Protein AF-A0A2U8DFL7-F1 (afdb_monomer)

Radius of gyration: 18.75 Å; Cα contacts (8 Å, |Δi|>4): 79; chains: 1; bounding box: 52×28×49 Å

Secondary structure (DSSP, 8-state):
-HHHHHHHHHHHHHHHHHHHHH-HHHHHHHHHHHHHHHHHHHTHHHHHHHH-SS---HHHHHHHHHHHHHHHHHHHHHHHHHHHHHHHHSS-HHHHHHHHHHHHHHHHHHHHH-

Mean predicted aligned error: 8.2 Å

pLDDT: mean 80.81, std 8.96, range [52.81, 92.31]

Organism: NCBI:txid2173854

Solvent-accessible surface area (backbone atoms only — not comparable to full-atom values): 6152 Å² total; per-residue (Å²): 113,71,70,59,56,53,51,52,53,48,50,26,51,50,27,20,52,54,17,38,75,61,15,30,69,54,52,52,53,50,50,53,50,50,55,52,49,53,54,53,59,72,48,36,69,68,58,46,56,73,76,53,76,81,65,100,46,76,68,57,56,55,51,51,53,52,52,51,53,54,49,52,52,52,51,51,53,52,52,53,53,55,49,51,57,56,48,73,74,41,93,62,52,68,64,32,19,56,50,4,20,53,53,17,35,57,50,23,50,50,67,72,77,106

InterPro domains:
  IPR003825 Colicin V production, CvpA [PF02674] (4-113)

Foldseek 3Di:
DVVVVVVLVVLLQVLLVVLLVLFQVLVVVLVVLVVVLVVCLVCLVVVVCVVPVDDDDPVVSVVVSVVSVVVSVVVSVVVSVVVVVVQVPDPCSPVRSNVRSVVSNVVSVVVVVD

Structure (mmCIF, N/CA/C/O backbone):
data_AF-A0A2U8DFL7-F1
#
_entry.id   AF-A0A2U8DFL7-F1
#
loop_
_atom_site.group_PDB
_atom_site.id
_atom_site.type_symbol
_atom_site.label_atom_id
_atom_site.label_alt_id
_atom_site.label_comp_id
_atom_site.label_asym_id
_atom_site.label_entity_id
_atom_site.label_seq_id
_atom_site.pdbx_PDB_ins_code
_atom_site.Cartn_x
_atom_site.Cartn_y
_atom_site.Cartn_z
_atom_site.occupancy
_atom_site.B_iso_or_equiv
_atom_site.auth_seq_id
_atom_site.auth_comp_id
_atom_site.auth_asym_id
_atom_site.auth_atom_id
_atom_site.pdbx_PDB_model_num
ATOM 1 N N . MET A 1 1 ? -27.031 -13.292 -13.270 1.00 66.94 1 MET A N 1
ATOM 2 C CA . MET A 1 1 ? -27.277 -11.978 -12.636 1.00 66.94 1 MET A CA 1
ATOM 3 C C . MET A 1 1 ? -27.023 -12.076 -11.134 1.00 66.94 1 MET A C 1
ATOM 5 O O . MET A 1 1 ? -25.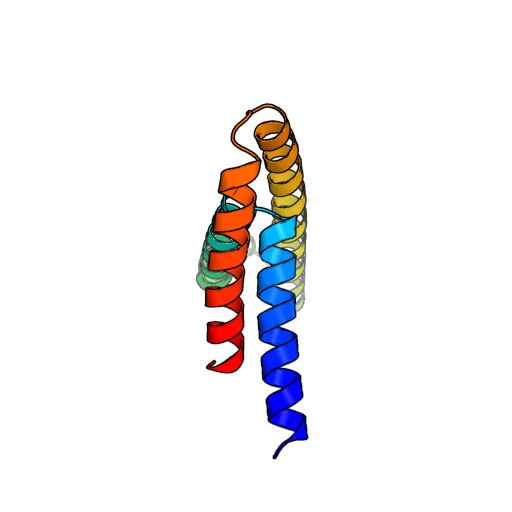986 -11.596 -10.720 1.00 66.94 1 MET A O 1
ATOM 9 N N . ILE A 1 2 ? -27.785 -12.878 -10.380 1.00 82.94 2 ILE A N 1
ATOM 10 C CA . ILE A 1 2 ? -27.623 -13.073 -8.917 1.00 82.94 2 ILE A CA 1
ATOM 11 C C . ILE A 1 2 ? -26.189 -13.376 -8.425 1.00 82.94 2 ILE A C 1
ATOM 13 O O . ILE A 1 2 ? -25.759 -12.837 -7.413 1.00 82.94 2 ILE A O 1
ATOM 17 N N . LEU A 1 3 ? -25.419 -14.217 -9.128 1.00 87.44 3 LEU A N 1
ATOM 18 C CA . LEU A 1 3 ? -24.033 -14.534 -8.737 1.00 87.44 3 LEU A CA 1
ATOM 19 C C . LEU A 1 3 ? -23.120 -13.298 -8.711 1.00 87.44 3 LEU A C 1
ATO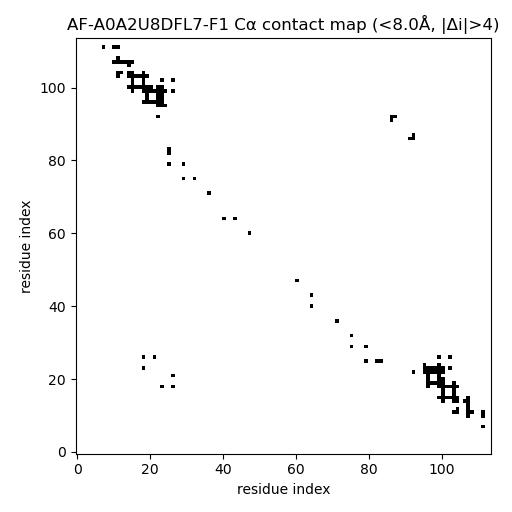M 21 O O . LEU A 1 3 ? -22.304 -13.164 -7.806 1.00 87.44 3 LEU A O 1
ATOM 25 N N . ILE A 1 4 ? -23.274 -12.394 -9.680 1.00 85.19 4 ILE A N 1
ATOM 26 C CA . ILE A 1 4 ? -22.481 -11.161 -9.777 1.00 85.19 4 ILE A CA 1
ATOM 27 C C . ILE A 1 4 ? -22.832 -10.216 -8.625 1.00 85.19 4 ILE A C 1
ATOM 29 O O . ILE A 1 4 ? -21.930 -9.651 -8.010 1.00 85.19 4 ILE A O 1
ATOM 33 N N . ASP A 1 5 ? -24.112 -10.132 -8.262 1.00 85.88 5 ASP A N 1
ATOM 34 C CA . ASP A 1 5 ? -24.572 -9.320 -7.133 1.00 85.88 5 ASP A CA 1
ATOM 35 C C . ASP A 1 5 ? -23.960 -9.808 -5.808 1.00 85.88 5 ASP A C 1
ATOM 37 O O . ASP A 1 5 ? -23.478 -9.007 -5.004 1.00 85.88 5 ASP A O 1
ATOM 41 N N . TYR A 1 6 ? -23.869 -11.128 -5.605 1.00 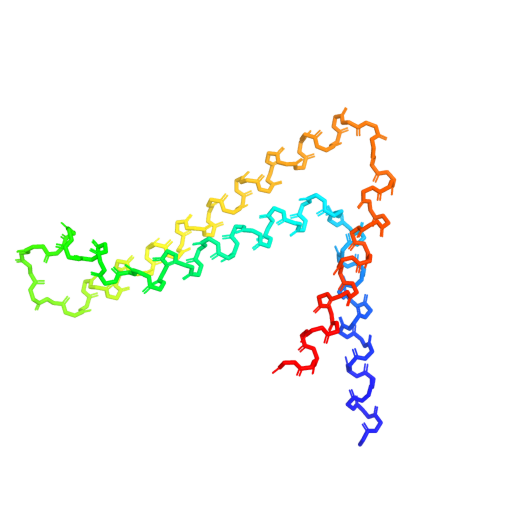89.25 6 TYR A N 1
ATOM 42 C CA . TYR A 1 6 ? -23.187 -11.700 -4.439 1.00 89.25 6 TYR A CA 1
ATOM 43 C C . TYR A 1 6 ? -21.683 -11.393 -4.410 1.00 89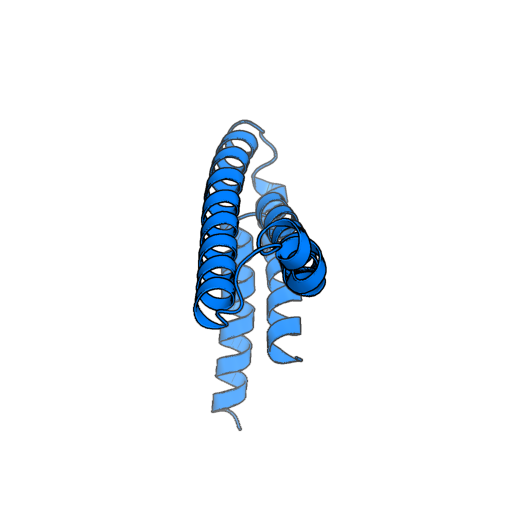.25 6 TYR A C 1
ATOM 45 O O . TYR A 1 6 ? -21.149 -11.099 -3.339 1.00 89.25 6 TYR A O 1
ATOM 53 N N . PHE A 1 7 ? -20.997 -11.415 -5.558 1.00 89.69 7 PHE A N 1
ATOM 54 C CA . PHE A 1 7 ? -19.582 -11.028 -5.628 1.00 89.69 7 PHE A CA 1
ATOM 55 C C . PHE A 1 7 ? -19.371 -9.559 -5.259 1.00 89.69 7 PHE A C 1
ATOM 57 O O . PHE A 1 7 ? -18.456 -9.244 -4.499 1.00 89.69 7 PHE A O 1
ATOM 64 N N . ILE A 1 8 ? -20.238 -8.672 -5.743 1.00 88.00 8 ILE A N 1
ATOM 65 C CA . ILE A 1 8 ? -20.191 -7.240 -5.438 1.00 88.00 8 ILE A CA 1
ATOM 66 C C . ILE A 1 8 ? -20.341 -7.006 -3.933 1.00 88.00 8 ILE A C 1
ATOM 68 O O . ILE A 1 8 ? -19.495 -6.352 -3.317 1.00 88.00 8 ILE A O 1
ATOM 72 N N . PHE A 1 9 ? -21.367 -7.599 -3.315 1.00 87.00 9 PHE A N 1
ATOM 73 C CA . PHE A 1 9 ? -21.563 -7.503 -1.868 1.00 87.00 9 PHE A CA 1
ATOM 74 C C . PHE A 1 9 ? -20.373 -8.062 -1.087 1.00 87.00 9 PHE A C 1
ATOM 76 O O . PHE A 1 9 ? -19.950 -7.452 -0.104 1.00 87.00 9 PHE A O 1
ATOM 83 N N . PHE A 1 10 ? -19.792 -9.176 -1.537 1.00 89.31 10 PHE A N 1
ATOM 84 C CA . PHE A 1 10 ? -18.616 -9.763 -0.905 1.00 89.31 10 PHE A CA 1
ATOM 85 C C . PHE A 1 10 ? -17.399 -8.827 -0.955 1.00 89.31 10 PHE A C 1
ATOM 87 O O . PHE A 1 10 ? -16.748 -8.619 0.067 1.00 89.31 10 PHE A O 1
ATOM 94 N N . ILE A 1 11 ? -17.114 -8.209 -2.106 1.00 88.50 11 ILE A N 1
ATOM 95 C CA . ILE A 1 11 ? -15.988 -7.275 -2.283 1.00 88.50 11 ILE A CA 1
ATOM 96 C C . ILE A 1 11 ? -16.150 -6.035 -1.397 1.00 88.50 11 ILE A C 1
ATOM 98 O O . ILE A 1 11 ? -15.190 -5.590 -0.754 1.00 88.50 11 ILE A O 1
ATOM 102 N N . ILE A 1 12 ? -17.367 -5.489 -1.337 1.00 88.31 12 ILE A N 1
ATOM 103 C CA . ILE A 1 12 ? -17.685 -4.333 -0.497 1.00 88.31 12 ILE A CA 1
ATOM 104 C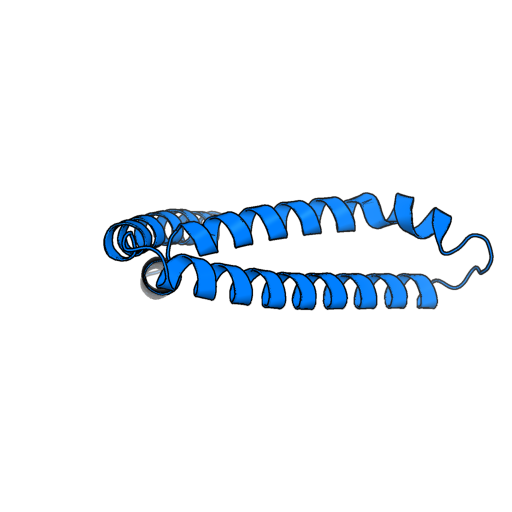 C . ILE A 1 12 ? -17.523 -4.710 0.978 1.00 88.31 12 ILE A C 1
ATOM 106 O O . ILE A 1 12 ? -16.801 -4.028 1.705 1.00 88.31 12 ILE A O 1
ATOM 110 N N . PHE A 1 13 ? -18.111 -5.827 1.415 1.00 88.81 13 PHE A N 1
ATOM 111 C CA . PHE A 1 13 ? -18.018 -6.293 2.799 1.00 88.81 13 PHE A CA 1
ATOM 112 C C . PHE A 1 13 ? -16.570 -6.562 3.225 1.00 88.81 13 PHE A C 1
ATOM 114 O O . PHE A 1 13 ? -16.137 -6.126 4.293 1.00 88.81 13 PHE A O 1
ATOM 121 N N . LEU A 1 14 ? -15.788 -7.209 2.359 1.00 87.56 14 LEU A N 1
ATOM 122 C CA . LEU A 1 14 ? -14.371 -7.459 2.594 1.00 87.56 14 LEU A CA 1
ATOM 123 C C . LEU A 1 14 ? -13.584 -6.146 2.709 1.00 87.56 14 LEU A C 1
ATOM 125 O O . LEU A 1 14 ? -12.713 -6.024 3.566 1.00 87.56 14 LEU A O 1
ATOM 129 N N . SER A 1 15 ? -13.909 -5.142 1.892 1.00 85.50 15 SER A N 1
ATOM 130 C CA . SER A 1 15 ? -13.256 -3.829 1.952 1.00 85.50 15 SER A CA 1
ATOM 131 C C . SER A 1 15 ? -13.553 -3.089 3.257 1.00 85.50 15 SER A C 1
ATOM 133 O O . SER A 1 15 ? -12.626 -2.553 3.863 1.00 85.50 15 SER A O 1
ATOM 135 N N . ILE A 1 16 ? -14.799 -3.130 3.741 1.00 85.06 16 ILE A N 1
ATOM 136 C CA . ILE A 1 16 ? -15.183 -2.593 5.059 1.00 85.06 16 ILE A CA 1
ATOM 137 C C . ILE A 1 16 ? -14.403 -3.303 6.167 1.00 85.06 16 ILE A C 1
ATOM 139 O O . ILE A 1 16 ? -13.817 -2.658 7.035 1.00 85.06 16 ILE A O 1
ATOM 143 N N . PHE A 1 17 ? -14.372 -4.638 6.132 1.00 84.56 17 PHE A N 1
ATOM 144 C CA . PHE A 1 17 ? -13.710 -5.449 7.151 1.00 84.56 17 PHE A CA 1
ATOM 145 C C . PHE A 1 17 ? -12.202 -5.171 7.208 1.00 84.56 17 PHE A C 1
ATOM 147 O O . PHE A 1 17 ? -11.636 -4.960 8.281 1.00 84.56 17 PHE A O 1
ATOM 154 N N . LEU A 1 18 ? -11.552 -5.087 6.046 1.00 82.81 18 LEU A N 1
ATOM 155 C CA . LEU A 1 18 ? -10.142 -4.717 5.946 1.00 82.81 18 LEU A CA 1
ATOM 156 C C . LEU A 1 18 ? -9.879 -3.293 6.461 1.00 82.81 18 LEU A C 1
ATOM 158 O O . LEU A 1 18 ? -8.844 -3.068 7.095 1.00 82.81 18 LEU A O 1
ATOM 162 N N . GLY A 1 19 ? -10.802 -2.352 6.247 1.00 80.69 19 GLY A N 1
ATOM 163 C CA . GLY A 1 19 ? -10.692 -0.996 6.790 1.00 80.69 19 GLY A CA 1
ATOM 164 C C . GLY A 1 19 ? -10.840 -0.935 8.305 1.00 80.69 19 GLY A C 1
ATOM 165 O O . GLY A 1 19 ? -10.061 -0.257 8.981 1.00 80.69 19 GLY A O 1
ATOM 166 N N . PHE A 1 20 ? -11.739 -1.742 8.869 1.00 80.56 20 PHE A N 1
ATOM 167 C CA . PHE A 1 20 ? -11.847 -1.923 10.317 1.00 80.56 20 PHE A CA 1
ATOM 168 C C . PHE A 1 20 ? -10.571 -2.488 10.943 1.00 80.56 20 PHE A C 1
ATOM 170 O O . PHE A 1 20 ? -10.222 -2.086 12.045 1.00 80.56 20 PHE A O 1
ATOM 177 N N . LEU A 1 21 ? -9.864 -3.401 10.270 1.00 75.69 21 LEU A N 1
ATOM 178 C CA . LEU A 1 21 ? -8.636 -4.004 10.802 1.00 75.69 21 LEU A CA 1
ATOM 179 C C . LEU A 1 21 ? -7.430 -3.056 10.759 1.00 75.69 21 LEU A C 1
ATOM 181 O O . LEU A 1 21 ? -6.582 -3.086 11.651 1.00 75.69 21 LEU A O 1
ATOM 185 N N . ASN A 1 22 ? -7.329 -2.232 9.715 1.00 76.69 22 ASN A N 1
ATOM 186 C CA . ASN A 1 22 ? -6.178 -1.350 9.511 1.00 76.69 22 ASN A CA 1
ATOM 187 C C . ASN A 1 22 ? -6.341 0.015 10.202 1.00 76.69 22 ASN A C 1
ATOM 189 O O . ASN A 1 22 ? -5.353 0.595 10.656 1.00 76.69 22 ASN A O 1
ATOM 193 N N . GLY A 1 23 ? -7.576 0.510 10.319 1.00 83.31 23 GLY A N 1
ATOM 194 C CA . GLY A 1 23 ? -7.898 1.841 10.831 1.00 83.31 23 GLY A CA 1
ATOM 195 C C . GLY A 1 23 ? -7.667 2.963 9.807 1.00 83.31 23 GLY A C 1
ATOM 196 O O . GLY A 1 23 ? -6.765 2.894 8.971 1.00 83.31 23 GLY A O 1
ATOM 197 N N . LEU A 1 24 ? -8.457 4.038 9.908 1.00 82.00 24 LEU A N 1
ATOM 198 C CA . LEU A 1 24 ? -8.507 5.136 8.931 1.00 82.00 24 LEU A CA 1
ATOM 199 C C . LEU A 1 24 ? -7.148 5.794 8.688 1.00 82.00 24 LEU A C 1
ATOM 201 O O . LEU A 1 24 ? -6.789 6.064 7.547 1.00 82.00 24 LEU A O 1
ATOM 205 N N . ILE A 1 25 ? -6.369 6.048 9.742 1.00 80.06 25 ILE A N 1
ATOM 206 C CA . ILE A 1 25 ? -5.064 6.719 9.614 1.00 80.06 25 ILE A CA 1
ATOM 207 C C . ILE A 1 25 ? -4.134 5.916 8.697 1.00 80.06 25 ILE A C 1
ATOM 209 O O . ILE A 1 25 ? -3.438 6.482 7.855 1.00 80.06 25 ILE A O 1
ATOM 213 N N . GLN A 1 26 ? -4.136 4.592 8.839 1.00 81.56 26 GLN A N 1
ATOM 214 C CA . GLN A 1 26 ? -3.306 3.723 8.019 1.00 81.56 26 GLN A CA 1
ATOM 215 C C . GLN A 1 26 ? -3.791 3.696 6.565 1.00 81.56 26 GLN A C 1
ATOM 217 O O . GLN A 1 26 ? -2.976 3.719 5.640 1.00 81.56 26 GLN A O 1
ATOM 222 N N . GLU A 1 27 ? -5.106 3.697 6.355 1.00 84.06 27 GLU A N 1
ATOM 223 C CA . GLU A 1 27 ? -5.694 3.710 5.017 1.00 84.06 27 GLU A CA 1
ATOM 224 C C . GLU A 1 27 ? -5.488 5.034 4.278 1.00 84.06 27 GLU A C 1
ATOM 226 O O . GLU A 1 27 ? -5.132 5.013 3.097 1.00 84.06 27 GLU A O 1
ATOM 231 N N . LEU A 1 28 ? -5.623 6.176 4.956 1.00 84.69 28 LEU A N 1
ATOM 232 C CA . LEU A 1 28 ? -5.362 7.490 4.367 1.00 84.69 28 LEU A CA 1
ATOM 233 C C . LEU A 1 28 ? -3.899 7.639 3.966 1.00 84.69 28 LEU A C 1
ATOM 235 O O . LEU A 1 28 ? -3.613 8.032 2.837 1.00 84.69 28 LEU A O 1
ATOM 239 N N . ILE A 1 29 ? -2.965 7.276 4.849 1.00 85.19 29 ILE A N 1
ATOM 240 C CA . ILE A 1 29 ? -1.535 7.385 4.540 1.00 85.19 29 ILE A CA 1
ATOM 241 C C . ILE A 1 29 ? -1.166 6.445 3.391 1.00 85.19 29 ILE A C 1
ATOM 243 O O . ILE A 1 29 ? -0.441 6.844 2.482 1.00 85.19 29 ILE A O 1
ATOM 247 N N . SER A 1 30 ? -1.710 5.224 3.376 1.00 85.38 30 SER A N 1
ATOM 248 C CA . SER A 1 30 ? -1.535 4.312 2.244 1.00 85.38 30 SER A CA 1
ATOM 249 C C . SER A 1 30 ? -2.101 4.902 0.949 1.00 85.38 30 SER A C 1
ATOM 251 O O . SER A 1 30 ? -1.463 4.770 -0.092 1.00 85.38 30 SER A O 1
ATOM 253 N N . SER A 1 31 ? -3.270 5.542 0.990 1.00 86.00 31 SER A N 1
ATOM 254 C CA . SER A 1 31 ? -3.907 6.133 -0.195 1.00 86.00 31 SER A CA 1
ATOM 255 C C . SER A 1 31 ? -3.095 7.306 -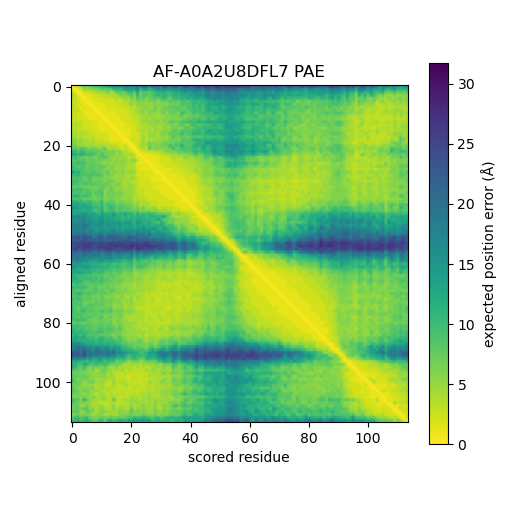0.744 1.00 86.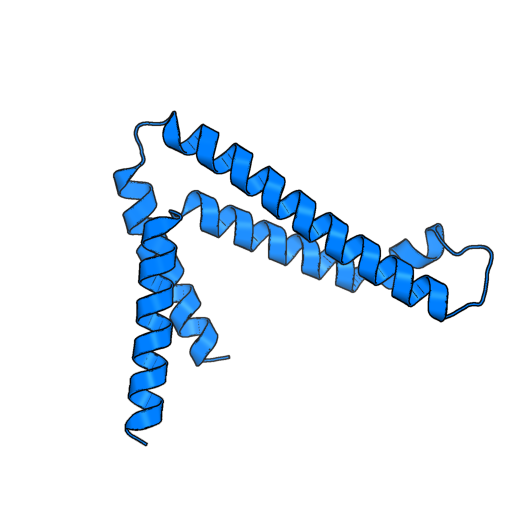00 31 SER A C 1
ATOM 257 O O . SER A 1 31 ? -2.789 7.333 -1.934 1.00 86.00 31 SER A O 1
ATOM 259 N N . VAL A 1 32 ? -2.644 8.217 0.124 1.00 88.12 32 VAL A N 1
ATOM 260 C CA . VAL A 1 32 ? -1.758 9.332 -0.251 1.00 88.12 32 VAL A CA 1
ATOM 261 C C . VAL A 1 32 ? -0.431 8.817 -0.810 1.00 88.12 32 VAL A C 1
ATOM 263 O O . VAL A 1 32 ? 0.045 9.321 -1.824 1.00 88.12 32 VAL A O 1
ATOM 266 N N . PHE A 1 33 ? 0.150 7.779 -0.204 1.00 89.62 33 PHE A N 1
ATOM 267 C CA . PHE A 1 33 ? 1.396 7.186 -0.690 1.00 89.62 33 PHE A CA 1
ATOM 268 C C . PHE A 1 33 ? 1.240 6.567 -2.085 1.00 89.62 33 PHE A C 1
ATOM 270 O O . PHE A 1 33 ? 2.123 6.713 -2.927 1.00 89.62 33 PHE A O 1
ATOM 277 N N . TRP A 1 34 ? 0.115 5.899 -2.357 1.00 87.88 34 TRP A N 1
ATOM 278 C CA . TRP A 1 34 ? -0.172 5.371 -3.692 1.00 87.88 34 TRP A CA 1
ATOM 279 C C . TRP A 1 34 ? -0.380 6.478 -4.724 1.00 87.88 34 TRP A C 1
ATOM 281 O O . TRP A 1 34 ? 0.183 6.376 -5.810 1.00 87.88 34 TRP A O 1
ATOM 291 N N . LEU A 1 35 ? -1.099 7.552 -4.382 1.00 88.25 35 LEU A N 1
ATOM 292 C CA . LEU A 1 35 ? -1.236 8.725 -5.254 1.00 88.25 35 LEU A CA 1
ATOM 293 C C . LEU A 1 35 ? 0.128 9.350 -5.577 1.00 88.25 35 LEU A C 1
ATOM 295 O O . LEU A 1 35 ? 0.417 9.633 -6.738 1.00 88.25 35 LEU A O 1
ATOM 299 N N . PHE A 1 36 ? 0.995 9.496 -4.571 1.00 88.56 36 PHE A N 1
ATOM 300 C CA . PHE A 1 36 ? 2.359 9.989 -4.761 1.00 88.56 36 PHE A CA 1
ATOM 301 C C . PHE A 1 36 ? 3.179 9.072 -5.676 1.00 88.56 36 PHE A C 1
ATOM 303 O O . PHE A 1 36 ? 3.856 9.552 -6.581 1.00 88.56 36 PHE A O 1
ATOM 310 N N . ASN A 1 37 ? 3.087 7.754 -5.486 1.00 88.06 37 ASN A N 1
ATOM 311 C CA . ASN A 1 37 ? 3.790 6.779 -6.316 1.00 88.06 37 ASN A CA 1
ATOM 312 C C . ASN A 1 37 ? 3.310 6.817 -7.779 1.00 88.06 37 ASN A C 1
ATOM 314 O O . ASN A 1 37 ? 4.127 6.852 -8.693 1.00 88.06 37 ASN A O 1
ATOM 318 N N . ILE A 1 38 ? 1.995 6.890 -8.013 1.00 86.69 38 ILE A N 1
ATOM 319 C CA . ILE A 1 38 ? 1.418 7.016 -9.363 1.00 86.69 38 ILE A CA 1
ATOM 320 C C . ILE A 1 38 ? 1.914 8.295 -10.043 1.00 86.69 38 ILE A C 1
ATOM 322 O O . ILE A 1 38 ? 2.332 8.247 -11.196 1.00 86.69 38 ILE A O 1
ATOM 326 N N . TYR A 1 39 ? 1.931 9.420 -9.326 1.00 87.88 39 TYR A N 1
ATOM 327 C CA . TYR A 1 39 ? 2.472 10.676 -9.846 1.00 87.88 39 TYR A CA 1
ATOM 328 C C . TYR A 1 39 ? 3.966 10.563 -10.192 1.00 87.88 39 TYR A C 1
ATOM 330 O O . TYR A 1 39 ? 4.407 11.022 -11.246 1.00 87.88 39 TYR A O 1
ATOM 338 N N . PHE A 1 40 ? 4.752 9.915 -9.329 1.00 85.94 40 PHE A N 1
ATOM 339 C CA . PHE A 1 40 ? 6.189 9.744 -9.533 1.00 85.94 40 PHE A CA 1
ATOM 340 C C . PHE A 1 40 ? 6.503 8.828 -10.726 1.00 85.94 40 PHE A C 1
ATOM 342 O O . PHE A 1 40 ? 7.371 9.149 -11.535 1.00 85.94 40 PHE A O 1
ATOM 349 N N . ILE A 1 41 ? 5.762 7.723 -10.873 1.00 84.88 41 ILE A N 1
ATOM 350 C CA . ILE A 1 41 ? 5.871 6.804 -12.016 1.00 84.88 41 ILE A CA 1
ATOM 351 C C . ILE A 1 41 ? 5.360 7.467 -13.302 1.00 84.88 41 ILE A C 1
ATOM 353 O O . ILE A 1 41 ? 5.972 7.295 -14.351 1.00 84.88 41 ILE A O 1
ATOM 357 N N . GLY A 1 42 ? 4.291 8.266 -13.247 1.00 84.25 42 GLY A N 1
ATOM 358 C CA . GLY A 1 42 ? 3.803 9.027 -14.404 1.00 84.25 42 GLY A CA 1
ATOM 359 C C . GLY A 1 42 ? 4.860 9.988 -14.958 1.00 84.25 42 GLY A C 1
ATOM 360 O O . GLY A 1 42 ? 5.035 10.100 -16.169 1.00 84.25 42 GLY A O 1
ATOM 361 N N . ASN A 1 43 ? 5.649 10.594 -14.069 1.00 82.94 43 ASN A N 1
ATOM 362 C CA . ASN A 1 43 ? 6.771 11.465 -14.421 1.00 82.94 43 ASN A CA 1
ATOM 363 C C . ASN A 1 43 ? 8.100 10.717 -14.631 1.00 82.94 43 ASN A C 1
ATOM 365 O O . ASN A 1 43 ? 9.158 11.347 -14.702 1.00 82.94 43 ASN A O 1
ATOM 369 N N . TYR A 1 44 ? 8.073 9.387 -14.763 1.00 80.44 44 TYR A N 1
ATOM 370 C CA . TYR A 1 44 ? 9.268 8.556 -14.919 1.00 80.44 44 TYR A CA 1
ATOM 371 C C . TYR A 1 44 ? 10.192 9.042 -16.041 1.00 80.44 44 TYR A C 1
ATOM 373 O O . TYR A 1 44 ? 11.402 9.083 -15.843 1.00 80.44 44 TYR A O 1
ATOM 381 N N . TYR A 1 45 ? 9.651 9.470 -17.187 1.00 71.69 45 TYR A N 1
ATOM 382 C CA . TYR A 1 45 ? 10.457 9.949 -18.318 1.00 71.69 45 TYR A CA 1
ATOM 383 C C . TYR A 1 45 ? 11.348 11.146 -17.955 1.00 71.69 45 TYR A C 1
ATOM 385 O O . TYR A 1 45 ? 12.494 11.215 -18.403 1.00 71.69 45 TYR A O 1
ATOM 393 N N . TYR A 1 46 ? 10.868 12.046 -17.089 1.00 72.50 46 TYR A N 1
ATOM 394 C CA . TYR A 1 46 ? 11.661 13.171 -16.599 1.00 72.50 46 TYR A CA 1
ATOM 395 C C . TYR A 1 46 ? 12.843 12.680 -15.756 1.00 72.50 46 TYR A C 1
ATOM 397 O O . TYR A 1 46 ? 13.981 13.081 -15.991 1.00 72.50 46 TYR A O 1
ATOM 405 N N . PHE A 1 47 ? 12.614 11.747 -14.830 1.00 68.00 47 PHE A N 1
ATOM 406 C CA . PHE A 1 47 ? 13.675 11.188 -13.985 1.00 68.00 47 PHE A CA 1
ATOM 407 C C . PHE A 1 47 ? 14.646 10.290 -14.757 1.00 68.00 47 PHE A C 1
ATOM 409 O O . PHE A 1 47 ? 15.853 10.338 -14.522 1.00 68.00 47 PHE A O 1
ATOM 416 N N . ASN A 1 48 ? 14.145 9.520 -15.721 1.00 68.75 48 ASN A N 1
ATOM 417 C CA . ASN A 1 48 ? 14.946 8.645 -16.568 1.00 68.75 48 ASN A CA 1
ATOM 418 C C . ASN A 1 48 ? 16.003 9.436 -17.359 1.00 68.75 48 ASN A C 1
ATOM 420 O O . ASN A 1 48 ? 17.140 8.987 -17.498 1.00 68.75 48 ASN A O 1
ATOM 424 N N . SER A 1 49 ? 15.673 10.664 -17.776 1.00 67.12 49 SER A N 1
ATOM 425 C CA . SER A 1 49 ? 16.604 11.559 -18.479 1.00 67.12 49 SER A CA 1
ATOM 426 C C . SER A 1 49 ? 17.837 11.963 -17.650 1.00 67.12 49 SER A C 1
ATOM 428 O O . SER A 1 49 ? 18.902 12.214 -18.214 1.00 67.12 49 SER A O 1
ATOM 430 N N . PHE A 1 50 ? 17.739 11.982 -16.313 1.00 66.81 50 PHE A N 1
ATOM 431 C CA . PHE A 1 50 ? 18.875 12.255 -15.425 1.00 66.81 50 PHE A CA 1
ATOM 432 C C . PHE A 1 50 ? 19.756 11.022 -15.206 1.00 66.81 50 PHE A C 1
ATOM 434 O O . PHE A 1 50 ? 20.975 11.159 -15.097 1.00 66.81 50 PHE A O 1
ATOM 441 N N . PHE A 1 51 ? 19.160 9.826 -15.172 1.00 62.78 51 PHE A N 1
ATOM 442 C CA . PHE A 1 51 ? 19.881 8.570 -14.942 1.00 62.78 51 PHE A CA 1
ATOM 443 C C . PHE A 1 51 ? 20.520 8.001 -16.214 1.00 62.78 51 PHE A C 1
ATOM 445 O O . PHE A 1 51 ? 21.588 7.392 -16.151 1.00 62.78 51 PHE A O 1
ATOM 452 N N . ILE A 1 52 ? 19.912 8.226 -17.380 1.00 63.12 52 ILE A N 1
ATOM 453 C CA . ILE A 1 52 ? 20.331 7.641 -18.658 1.00 63.12 52 ILE A CA 1
ATOM 454 C C . ILE A 1 52 ? 20.782 8.751 -19.610 1.00 63.12 52 ILE A C 1
ATOM 456 O O . ILE A 1 52 ? 20.307 8.894 -20.728 1.00 63.12 52 ILE A O 1
ATOM 460 N N . LYS A 1 53 ? 21.777 9.540 -19.195 1.00 59.69 53 LYS A N 1
ATOM 461 C CA . LYS A 1 53 ? 22.477 10.450 -20.121 1.00 59.69 53 LYS A CA 1
ATOM 462 C C . LYS A 1 53 ? 23.416 9.729 -21.101 1.00 59.69 53 LYS A C 1
ATOM 464 O O . LYS A 1 53 ? 23.991 10.387 -21.959 1.00 59.69 53 LYS A O 1
ATOM 469 N N . LYS A 1 54 ? 23.633 8.408 -20.969 1.00 54.44 54 LYS A N 1
ATOM 470 C CA . LYS A 1 54 ? 24.768 7.730 -21.631 1.00 54.44 54 LYS A CA 1
ATOM 471 C C . LYS A 1 54 ? 24.540 6.359 -22.283 1.00 54.44 54 LYS A C 1
ATOM 473 O O . LYS A 1 54 ? 25.505 5.835 -22.828 1.00 54.44 54 LYS A O 1
ATOM 478 N N . SER A 1 55 ? 23.350 5.744 -22.288 1.00 52.81 55 SER A N 1
ATOM 479 C CA . SER A 1 55 ? 23.216 4.439 -22.974 1.00 52.81 55 SER A CA 1
ATOM 480 C C . SER A 1 55 ? 21.830 4.130 -23.543 1.00 52.81 55 SER A C 1
ATOM 482 O O . SER A 1 55 ? 20.893 3.901 -22.783 1.00 52.81 55 SER A O 1
ATOM 484 N N . CYS A 1 56 ? 21.760 4.024 -24.876 1.00 55.03 56 CYS A N 1
ATOM 485 C CA . CYS A 1 56 ? 20.612 3.624 -25.703 1.00 55.03 56 CYS A CA 1
ATOM 486 C C . CYS A 1 56 ? 20.220 2.142 -25.548 1.00 55.03 56 CYS A C 1
ATOM 488 O O . CYS A 1 56 ? 20.274 1.377 -26.507 1.00 55.03 56 CYS A O 1
ATOM 490 N N . SER A 1 57 ? 19.840 1.693 -24.353 1.00 66.06 57 SER A N 1
ATOM 491 C CA . SER A 1 57 ? 19.310 0.334 -24.188 1.00 66.06 57 SER A CA 1
ATOM 492 C C . SER A 1 57 ? 17.964 0.363 -23.473 1.00 66.06 57 SER A C 1
ATOM 494 O O . SER A 1 57 ? 17.923 0.491 -22.250 1.00 66.06 57 SER A O 1
ATOM 496 N N . LEU A 1 58 ? 16.886 0.157 -24.237 1.00 68.75 58 LEU A N 1
ATOM 497 C CA . LEU A 1 58 ? 15.493 0.015 -23.775 1.00 68.75 58 LEU A CA 1
ATOM 498 C C . LEU A 1 58 ? 15.338 -0.988 -22.611 1.00 68.75 58 LEU A C 1
ATOM 500 O O . LEU A 1 58 ? 14.455 -0.857 -21.767 1.00 68.75 58 LEU A O 1
ATOM 504 N N . LEU A 1 59 ? 16.214 -1.997 -22.539 1.00 71.50 59 LEU A N 1
ATOM 505 C CA . LEU A 1 59 ? 16.241 -2.981 -21.451 1.00 71.50 59 LEU A CA 1
ATOM 506 C C . LEU A 1 59 ? 16.591 -2.354 -20.092 1.00 71.50 59 LEU A C 1
ATOM 508 O O . LEU A 1 59 ? 15.993 -2.721 -19.085 1.00 71.50 59 LEU A O 1
ATOM 512 N N . LYS A 1 60 ? 17.514 -1.384 -20.050 1.00 72.94 60 LYS A N 1
ATOM 513 C CA . LYS A 1 60 ? 17.912 -0.719 -18.797 1.00 72.94 60 LYS A CA 1
ATOM 514 C C . LYS A 1 60 ? 16.810 0.183 -18.251 1.00 72.94 60 LYS A C 1
ATOM 516 O O . LYS A 1 60 ? 16.636 0.237 -17.040 1.00 72.94 60 LYS A O 1
ATOM 521 N N . GLU A 1 61 ? 16.038 0.822 -19.128 1.00 75.62 61 GLU A N 1
ATOM 522 C CA . GLU A 1 61 ? 14.881 1.639 -18.739 1.00 75.62 61 GLU A CA 1
ATOM 523 C C . GLU A 1 61 ? 13.836 0.790 -18.012 1.00 75.62 61 GLU A C 1
ATOM 525 O O . GLU A 1 61 ? 13.442 1.088 -16.883 1.00 75.62 61 GLU A O 1
ATOM 530 N N . LYS A 1 62 ? 13.469 -0.353 -18.603 1.00 79.88 62 LYS A N 1
ATOM 531 C CA . LYS A 1 62 ? 12.522 -1.291 -17.986 1.00 79.88 62 LYS A CA 1
ATOM 532 C C . LYS A 1 62 ? 13.016 -1.804 -16.632 1.00 79.88 62 LYS A C 1
ATOM 534 O O . LYS A 1 62 ? 12.243 -1.849 -15.679 1.00 79.88 62 LYS A O 1
ATOM 539 N N . ILE A 1 63 ? 14.303 -2.143 -16.525 1.00 83.69 63 ILE A N 1
ATOM 540 C CA . ILE A 1 63 ? 14.913 -2.588 -15.263 1.00 83.69 63 ILE A CA 1
ATOM 541 C C . ILE A 1 63 ? 14.868 -1.471 -14.208 1.00 83.69 63 ILE A C 1
ATOM 543 O O . ILE A 1 63 ? 14.509 -1.731 -13.061 1.00 83.69 63 ILE A O 1
ATOM 547 N N . PHE A 1 64 ? 15.165 -0.225 -14.586 1.00 80.38 64 PHE A N 1
ATOM 548 C CA . PHE A 1 64 ? 15.107 0.922 -13.678 1.00 80.38 64 PHE A CA 1
ATOM 549 C C . PHE A 1 64 ? 13.691 1.162 -13.140 1.00 80.38 64 PHE A C 1
ATOM 551 O O . PHE A 1 64 ? 13.509 1.381 -11.942 1.00 80.38 64 PHE A O 1
ATOM 558 N N . LEU A 1 65 ? 12.677 1.045 -14.000 1.00 83.62 65 LEU A N 1
ATOM 559 C CA . LEU A 1 65 ? 11.274 1.180 -13.609 1.00 83.62 65 LEU A CA 1
ATOM 560 C C . LEU A 1 65 ? 10.850 0.080 -12.620 1.00 83.62 65 LEU A C 1
ATOM 562 O O . LEU A 1 65 ? 10.198 0.371 -11.619 1.00 83.62 65 LEU A O 1
ATOM 566 N N . ILE A 1 66 ? 11.273 -1.168 -12.846 1.00 86.69 66 ILE A N 1
ATOM 567 C CA . ILE A 1 66 ? 11.010 -2.288 -11.926 1.00 86.69 66 ILE A CA 1
ATOM 568 C C . ILE A 1 66 ? 11.649 -2.033 -10.554 1.00 86.69 66 ILE A C 1
ATOM 570 O O . ILE A 1 66 ? 10.994 -2.202 -9.525 1.00 86.69 66 ILE A O 1
ATOM 574 N N . ILE A 1 67 ? 12.906 -1.584 -10.529 1.00 87.19 67 ILE A N 1
ATOM 575 C CA . ILE A 1 67 ? 13.619 -1.264 -9.285 1.00 87.19 67 ILE A CA 1
ATOM 576 C C . ILE A 1 67 ? 12.908 -0.139 -8.522 1.00 87.19 67 ILE A C 1
ATOM 578 O O . ILE A 1 67 ? 12.731 -0.246 -7.309 1.00 87.19 67 ILE A O 1
ATOM 582 N N . LEU A 1 68 ? 12.446 0.902 -9.220 1.00 86.69 68 LEU A N 1
ATOM 583 C CA . LEU A 1 68 ? 11.656 1.989 -8.632 1.00 86.69 68 LEU A CA 1
ATOM 584 C C . LEU A 1 68 ? 10.360 1.478 -7.993 1.00 86.69 68 LEU A C 1
ATOM 586 O O . LEU A 1 68 ? 10.066 1.825 -6.850 1.00 86.69 68 LEU A O 1
ATOM 590 N N . ILE A 1 69 ? 9.608 0.617 -8.684 1.00 87.69 69 ILE A N 1
ATOM 591 C CA . ILE A 1 69 ? 8.375 0.030 -8.140 1.00 87.69 69 ILE A CA 1
ATOM 592 C C . ILE A 1 69 ? 8.669 -0.761 -6.861 1.00 87.69 69 ILE A C 1
ATOM 594 O O . ILE A 1 69 ? 7.994 -0.570 -5.847 1.00 87.69 69 ILE A O 1
ATOM 598 N N . ILE A 1 70 ? 9.697 -1.613 -6.884 1.00 91.31 70 ILE A N 1
ATOM 599 C CA . ILE A 1 70 ? 10.120 -2.400 -5.718 1.00 91.31 70 ILE A CA 1
ATOM 600 C C . ILE A 1 70 ? 10.500 -1.473 -4.557 1.00 91.31 70 ILE A C 1
ATOM 602 O O . ILE A 1 70 ? 10.072 -1.692 -3.423 1.00 91.31 70 ILE A O 1
ATOM 606 N N . PHE A 1 71 ? 11.238 -0.398 -4.837 1.00 90.69 71 PHE A N 1
ATOM 607 C CA . PHE A 1 71 ? 11.628 0.595 -3.841 1.00 90.69 71 PHE A CA 1
ATOM 608 C C . PHE A 1 71 ? 10.414 1.261 -3.174 1.00 90.69 71 PHE A C 1
ATOM 610 O O . PHE A 1 71 ? 10.348 1.331 -1.945 1.00 90.69 71 PHE A O 1
ATOM 617 N N . PHE A 1 72 ? 9.407 1.677 -3.949 1.00 90.69 72 PHE A N 1
ATOM 618 C CA . PHE A 1 72 ? 8.176 2.245 -3.391 1.00 90.69 72 PHE A CA 1
ATOM 619 C C . PHE A 1 72 ? 7.366 1.232 -2.573 1.00 90.69 72 PHE A C 1
ATOM 621 O O . PHE A 1 72 ? 6.796 1.596 -1.543 1.00 90.69 72 PHE A O 1
ATOM 628 N N . ILE A 1 73 ? 7.337 -0.044 -2.972 1.00 89.00 73 ILE A N 1
ATOM 629 C CA . ILE A 1 73 ? 6.684 -1.108 -2.192 1.00 89.00 73 ILE A CA 1
ATOM 630 C C . ILE A 1 73 ? 7.362 -1.267 -0.825 1.00 89.00 73 ILE A C 1
ATOM 632 O O . ILE A 1 73 ? 6.680 -1.318 0.203 1.00 89.00 73 ILE A O 1
ATOM 636 N N . ILE A 1 74 ? 8.696 -1.289 -0.797 1.00 92.31 74 ILE A N 1
ATOM 637 C CA . ILE A 1 74 ? 9.481 -1.389 0.441 1.00 92.31 74 ILE A CA 1
ATOM 638 C C . ILE A 1 74 ? 9.239 -0.162 1.330 1.00 92.31 74 ILE A C 1
ATOM 640 O O . ILE A 1 74 ? 8.948 -0.308 2.519 1.00 92.31 74 ILE A O 1
ATOM 644 N N . LEU A 1 75 ? 9.273 1.046 0.760 1.00 90.50 75 LEU A N 1
ATOM 645 C CA . LEU A 1 75 ? 8.959 2.287 1.476 1.00 90.50 75 LEU A CA 1
ATOM 646 C C . LEU A 1 75 ? 7.558 2.262 2.093 1.00 90.50 75 LEU A C 1
ATOM 648 O O . LEU A 1 75 ? 7.398 2.606 3.265 1.00 90.50 75 LEU A O 1
ATOM 652 N N . LYS A 1 76 ? 6.548 1.804 1.341 1.00 89.12 76 LYS A N 1
ATOM 653 C CA . LYS A 1 76 ? 5.181 1.648 1.853 1.00 89.12 76 LYS A CA 1
ATOM 654 C C . LYS A 1 76 ? 5.150 0.716 3.062 1.00 89.12 76 LYS A C 1
ATOM 656 O O . LYS A 1 76 ? 4.473 1.010 4.048 1.00 89.12 76 LYS A O 1
ATOM 661 N N . PHE A 1 77 ? 5.858 -0.410 2.988 1.00 88.62 77 PHE A N 1
ATOM 662 C CA . PHE A 1 77 ? 5.917 -1.383 4.077 1.00 88.62 77 PHE A CA 1
ATOM 663 C C . PHE A 1 77 ? 6.530 -0.774 5.346 1.00 88.62 77 PHE A C 1
ATOM 665 O O . PHE A 1 77 ? 5.951 -0.883 6.430 1.00 88.62 77 PHE A O 1
ATOM 672 N N . ILE A 1 78 ? 7.645 -0.056 5.197 1.00 90.38 78 ILE A N 1
ATOM 673 C CA . ILE A 1 78 ? 8.333 0.635 6.293 1.00 90.38 78 ILE A CA 1
ATOM 674 C C . ILE A 1 78 ? 7.428 1.704 6.923 1.00 90.38 78 ILE A C 1
ATOM 676 O O . ILE A 1 78 ? 7.248 1.719 8.142 1.00 90.38 78 ILE A O 1
ATOM 680 N N . LEU A 1 79 ? 6.803 2.562 6.110 1.00 87.94 79 LEU A N 1
ATOM 681 C CA . LEU A 1 79 ? 5.865 3.586 6.585 1.00 87.94 79 LEU A CA 1
ATOM 682 C C . LEU A 1 79 ? 4.723 2.960 7.389 1.00 87.94 79 LEU A C 1
ATOM 684 O O . LEU A 1 79 ? 4.452 3.373 8.518 1.00 87.94 79 LEU A O 1
ATOM 688 N N . ASN A 1 80 ? 4.105 1.906 6.853 1.00 85.56 80 ASN A N 1
ATOM 689 C CA . ASN A 1 80 ? 3.024 1.189 7.523 1.00 85.56 80 ASN A CA 1
ATOM 690 C C . ASN A 1 80 ? 3.435 0.614 8.881 1.00 85.56 80 ASN A C 1
ATOM 692 O O . ASN A 1 80 ? 2.628 0.615 9.815 1.00 85.56 80 ASN A O 1
ATOM 696 N N . PHE A 1 81 ? 4.674 0.144 9.008 1.00 86.75 81 PHE A N 1
ATOM 697 C CA . PHE A 1 81 ? 5.207 -0.366 10.264 1.00 86.75 81 PHE A CA 1
ATOM 698 C C . PHE A 1 81 ? 5.354 0.734 11.325 1.00 86.75 81 PHE A C 1
ATOM 700 O O . PHE A 1 81 ? 4.924 0.553 12.469 1.00 86.75 81 PHE A O 1
ATOM 707 N N . PHE A 1 82 ? 5.900 1.895 10.953 1.00 87.19 82 PHE A N 1
ATOM 708 C CA . PHE A 1 82 ? 6.023 3.031 11.871 1.00 87.19 82 PHE A CA 1
ATOM 709 C C . PHE A 1 82 ? 4.658 3.570 12.305 1.00 87.19 82 PHE A C 1
ATOM 711 O O . PHE A 1 82 ? 4.440 3.809 13.494 1.00 87.19 82 PHE A O 1
ATOM 718 N N . ILE A 1 83 ? 3.714 3.687 11.372 1.00 83.81 83 ILE A N 1
ATOM 719 C CA . ILE A 1 83 ? 2.354 4.165 11.647 1.00 83.81 83 ILE A CA 1
ATOM 720 C C . ILE A 1 83 ? 1.648 3.247 12.646 1.00 83.81 83 ILE A C 1
ATOM 722 O O . ILE A 1 83 ? 1.110 3.738 13.638 1.00 83.81 83 ILE A O 1
ATOM 726 N N . LYS A 1 84 ? 1.722 1.919 12.463 1.00 81.06 84 LYS A N 1
ATOM 727 C CA . LYS A 1 84 ? 1.150 0.953 13.419 1.00 81.06 84 LYS A CA 1
ATOM 728 C C . LYS A 1 84 ? 1.708 1.154 14.824 1.00 81.06 84 LYS A C 1
ATOM 730 O O . LYS A 1 84 ? 0.943 1.229 15.783 1.00 81.06 84 LYS A O 1
ATOM 735 N N . LYS A 1 85 ? 3.029 1.324 14.954 1.00 82.69 85 LYS A N 1
ATOM 736 C CA . LYS A 1 85 ? 3.673 1.595 16.250 1.00 82.69 85 LYS A CA 1
ATOM 737 C C . LYS A 1 85 ? 3.198 2.902 16.891 1.00 82.69 85 LYS A C 1
ATOM 739 O O . LYS A 1 85 ? 3.041 2.949 18.108 1.00 82.69 85 LYS A O 1
ATOM 744 N N . ILE A 1 86 ? 2.975 3.955 16.103 1.00 80.44 86 ILE A N 1
ATOM 745 C CA . ILE A 1 86 ? 2.499 5.257 16.599 1.00 80.44 86 ILE A CA 1
ATOM 746 C C . ILE A 1 86 ? 1.033 5.175 17.041 1.00 80.44 86 ILE A C 1
ATOM 748 O O . ILE A 1 86 ? 0.682 5.714 18.091 1.00 80.44 86 ILE A O 1
ATOM 752 N N . ILE A 1 87 ? 0.186 4.479 16.277 1.00 75.25 87 ILE A N 1
ATOM 753 C CA . ILE A 1 87 ? -1.242 4.321 16.583 1.00 75.25 87 ILE A CA 1
ATOM 754 C C . ILE A 1 87 ? -1.432 3.514 17.868 1.00 75.25 87 ILE A C 1
ATOM 756 O O . ILE A 1 87 ? -2.201 3.938 18.721 1.00 75.25 87 ILE A O 1
ATOM 760 N N . ILE A 1 88 ? -0.696 2.411 18.057 1.00 70.50 88 ILE A N 1
ATOM 761 C CA . ILE A 1 88 ? -0.790 1.581 19.274 1.00 70.50 88 ILE A CA 1
ATOM 762 C C . ILE A 1 88 ? -0.450 2.391 20.536 1.00 70.50 88 ILE A C 1
ATOM 764 O O . ILE A 1 88 ? -1.043 2.179 21.591 1.00 70.50 88 ILE A O 1
ATOM 768 N N . LYS A 1 89 ? 0.469 3.360 20.433 1.00 69.62 89 LYS A N 1
ATOM 769 C CA . LYS A 1 89 ? 0.844 4.233 21.556 1.00 69.62 89 LYS A CA 1
ATOM 770 C C . LYS A 1 89 ? -0.224 5.276 21.905 1.00 69.62 89 LYS A C 1
ATOM 772 O O . LYS A 1 89 ? -0.223 5.777 23.027 1.00 69.62 89 LYS A O 1
ATOM 777 N N . LYS A 1 90 ? -1.127 5.631 20.983 1.00 69.69 90 LYS A N 1
ATOM 778 C CA . LYS A 1 90 ? -2.191 6.621 21.219 1.00 69.69 90 LYS A CA 1
ATOM 779 C C . LYS A 1 90 ? -3.520 5.922 21.541 1.00 69.69 90 LYS A C 1
ATOM 781 O O . LYS A 1 90 ? -3.984 5.063 20.806 1.00 69.69 90 LYS A O 1
ATOM 786 N N . ARG A 1 91 ? -4.210 6.362 22.602 1.00 59.28 91 ARG A N 1
ATOM 787 C CA . ARG A 1 91 ? -5.515 5.825 23.063 1.00 59.28 91 ARG A CA 1
ATOM 788 C C . ARG A 1 91 ? -6.706 6.021 22.097 1.00 59.28 91 ARG A C 1
ATOM 790 O O . ARG A 1 91 ? -7.810 5.593 22.414 1.00 59.28 91 ARG A O 1
ATOM 797 N N . PHE A 1 92 ? -6.516 6.608 20.914 1.00 62.03 92 PHE A N 1
ATOM 798 C CA . PHE A 1 92 ? -7.576 6.864 19.920 1.00 62.03 92 PHE A CA 1
ATOM 799 C C . PHE A 1 92 ? -7.927 5.645 19.041 1.00 62.03 92 PHE A C 1
ATOM 801 O O . PHE A 1 92 ? -8.445 5.798 17.935 1.00 62.03 92 PHE A O 1
ATOM 808 N N . SER A 1 93 ? -7.648 4.423 19.502 1.00 66.94 93 SER A N 1
ATOM 809 C CA . SER A 1 93 ? -7.744 3.218 18.668 1.00 66.94 93 SER A CA 1
ATOM 810 C C . SER A 1 93 ? -9.170 2.930 18.185 1.00 66.94 93 SER A C 1
ATOM 812 O O . SER A 1 93 ? -9.365 2.640 17.010 1.00 66.94 93 SER A O 1
ATOM 814 N N . LYS A 1 94 ? -10.185 3.082 19.047 1.00 71.19 94 LYS A N 1
ATOM 815 C CA . LYS A 1 94 ? -11.575 2.702 18.729 1.00 71.19 94 LYS A CA 1
ATOM 816 C C . LYS A 1 94 ? -12.205 3.555 17.620 1.00 71.19 94 LYS A C 1
ATOM 818 O O . LYS A 1 94 ? -12.735 2.998 16.664 1.00 71.19 94 LYS A O 1
ATOM 823 N N . CYS A 1 95 ? -12.102 4.886 17.698 1.00 79.31 95 CYS A N 1
ATOM 824 C CA . CYS A 1 95 ? -12.628 5.766 16.644 1.00 79.31 95 CYS A CA 1
ATOM 825 C C . CYS A 1 95 ? -11.886 5.571 15.314 1.00 79.31 95 CYS A C 1
ATOM 827 O O . CYS A 1 95 ? -12.506 5.613 14.256 1.00 79.31 95 CYS A O 1
ATOM 829 N N . ASN A 1 96 ? -10.576 5.306 15.362 1.00 82.19 96 ASN A N 1
ATOM 830 C CA . ASN A 1 96 ? -9.770 5.079 14.164 1.00 82.19 96 ASN A CA 1
ATOM 831 C C . ASN A 1 96 ? -10.216 3.827 13.387 1.00 82.19 96 ASN A C 1
ATOM 833 O O . ASN A 1 96 ? -10.230 3.847 12.160 1.00 82.19 96 ASN A O 1
ATOM 837 N N . PHE A 1 97 ? -10.618 2.758 14.077 1.00 80.94 97 PHE A N 1
ATOM 838 C CA . PHE A 1 97 ? -11.112 1.544 13.422 1.00 80.94 97 PHE A CA 1
ATOM 839 C C . PHE A 1 97 ? -12.498 1.727 12.795 1.00 80.94 97 PHE A C 1
ATOM 841 O O . PHE A 1 97 ? -12.697 1.323 11.654 1.00 80.94 97 PHE A O 1
ATOM 848 N N . ILE A 1 98 ? -13.427 2.400 13.484 1.00 83.62 98 ILE A N 1
ATOM 849 C CA . ILE A 1 98 ? -14.778 2.674 12.953 1.00 83.62 98 ILE A CA 1
ATOM 850 C C . ILE A 1 98 ? -14.702 3.537 11.693 1.00 83.62 98 ILE A C 1
ATOM 852 O O . ILE A 1 98 ? -15.312 3.225 10.671 1.00 83.62 98 ILE A O 1
ATOM 856 N N . LEU A 1 99 ? -13.907 4.604 11.753 1.00 83.19 99 LEU A N 1
ATOM 857 C CA . LEU A 1 99 ? -13.682 5.471 10.605 1.00 83.19 99 LEU A CA 1
ATOM 858 C C . LEU A 1 99 ? -12.953 4.737 9.464 1.00 83.19 99 LEU A C 1
ATOM 860 O O . LEU A 1 99 ? -13.204 5.032 8.299 1.00 83.19 99 LEU A O 1
ATOM 864 N N . GLY A 1 100 ? -12.085 3.769 9.782 1.00 84.00 100 GLY A N 1
ATOM 865 C CA . GLY A 1 100 ? -11.421 2.927 8.783 1.00 84.00 100 GLY A CA 1
ATOM 866 C C . GLY A 1 100 ? -12.416 2.030 8.056 1.00 84.00 100 GLY A C 1
ATOM 867 O O . GLY A 1 100 ? -12.400 1.943 6.838 1.00 84.00 100 GLY A O 1
ATOM 868 N N . GLY A 1 101 ? -13.376 1.444 8.771 1.00 82.88 101 GLY A N 1
ATOM 869 C CA . GLY A 1 101 ? -14.476 0.708 8.145 1.00 82.88 101 GLY A CA 1
ATOM 870 C C . GLY A 1 101 ? -15.282 1.551 7.151 1.00 82.88 101 GLY A C 1
ATOM 871 O O . GLY A 1 101 ? -15.572 1.091 6.046 1.00 82.88 101 GLY A O 1
ATOM 872 N N . LEU A 1 102 ? -15.595 2.803 7.510 1.00 86.75 102 LEU A N 1
ATOM 873 C CA . LEU A 1 102 ? -16.285 3.748 6.621 1.00 86.75 102 LEU A CA 1
ATOM 874 C C . LEU A 1 102 ? -15.448 4.083 5.380 1.00 86.75 102 LEU A C 1
ATOM 876 O O . LEU A 1 102 ? -15.973 4.095 4.270 1.00 86.75 102 LEU A O 1
ATOM 880 N N . PHE A 1 103 ? -14.144 4.313 5.538 1.00 86.38 103 PHE A N 1
ATOM 881 C CA . PHE A 1 103 ? -13.250 4.560 4.406 1.00 86.38 103 PHE A CA 1
ATOM 882 C C . PHE A 1 103 ? -13.113 3.323 3.499 1.00 86.38 103 PHE A C 1
ATOM 884 O O . PHE A 1 103 ? -13.193 3.434 2.274 1.00 86.38 103 PHE A O 1
ATOM 891 N N . GLY A 1 104 ? -13.011 2.132 4.092 1.00 83.75 104 GLY A N 1
ATOM 892 C CA . GLY A 1 104 ? -13.053 0.849 3.395 1.00 83.75 104 GLY A CA 1
ATOM 893 C C . GLY A 1 104 ? -14.350 0.631 2.611 1.00 83.75 104 GLY A C 1
ATOM 894 O O . GLY A 1 104 ? -14.294 0.119 1.494 1.00 83.75 104 GLY A O 1
ATOM 895 N N . PHE A 1 105 ? -15.501 1.078 3.130 1.00 86.25 105 PHE A N 1
ATOM 896 C CA . PHE A 1 105 ? -16.772 1.079 2.395 1.00 86.25 105 PHE A CA 1
ATOM 897 C C . PHE A 1 105 ? -16.694 1.939 1.133 1.00 86.25 105 PHE A C 1
ATOM 899 O O . PHE A 1 105 ? -16.969 1.440 0.044 1.00 86.25 105 PHE A O 1
ATOM 906 N N . PHE A 1 106 ? -16.264 3.201 1.264 1.00 86.19 106 PHE A N 1
ATOM 907 C CA . PHE A 1 106 ? -16.111 4.109 0.122 1.00 86.19 106 PHE A CA 1
ATOM 908 C C . PHE A 1 106 ? -15.149 3.551 -0.930 1.00 86.19 106 PHE A C 1
ATOM 910 O O . PHE A 1 106 ? -15.408 3.671 -2.122 1.00 86.19 106 PHE A O 1
ATOM 917 N N . ARG A 1 107 ? -14.057 2.902 -0.510 1.00 84.00 107 ARG A N 1
ATOM 918 C CA . ARG A 1 107 ? -13.131 2.240 -1.439 1.00 84.00 107 ARG A CA 1
ATOM 919 C C . ARG A 1 107 ? -13.751 1.010 -2.104 1.00 84.00 107 ARG A C 1
ATOM 921 O O . ARG A 1 107 ? -13.510 0.750 -3.276 1.00 84.00 107 ARG A O 1
ATOM 928 N N . GLY A 1 108 ? -14.500 0.214 -1.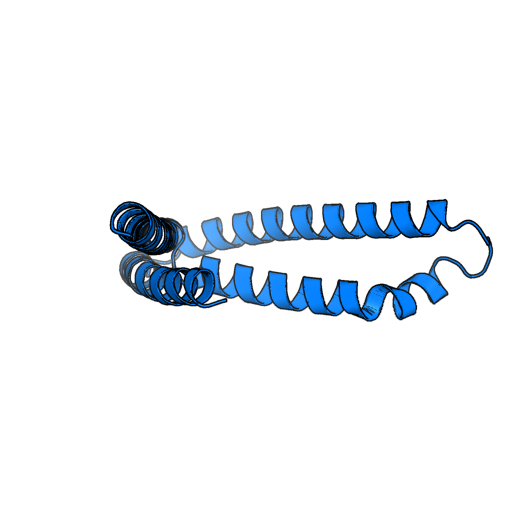346 1.00 82.81 108 GLY A N 1
ATOM 929 C CA . GLY A 1 108 ? -15.160 -0.984 -1.854 1.00 82.81 108 GLY A CA 1
ATOM 930 C C . GLY A 1 108 ? -16.202 -0.653 -2.916 1.00 82.81 108 GLY A C 1
ATOM 931 O O . GLY A 1 108 ? -16.272 -1.339 -3.929 1.00 82.81 108 GLY A O 1
ATOM 932 N N . THR A 1 109 ? -16.968 0.422 -2.722 1.00 86.00 109 THR A N 1
ATOM 933 C CA . THR A 1 109 ? -17.935 0.882 -3.722 1.00 86.00 109 THR A CA 1
ATOM 934 C C . THR A 1 109 ? -17.234 1.457 -4.946 1.00 86.00 109 THR A C 1
ATOM 936 O O . THR A 1 109 ? -17.583 1.067 -6.057 1.00 86.00 109 THR A O 1
ATOM 939 N N . THR A 1 110 ? -16.202 2.298 -4.787 1.00 83.50 110 THR A N 1
ATOM 940 C CA . THR A 1 110 ? -15.462 2.820 -5.949 1.00 83.50 110 THR A CA 1
ATOM 941 C C . THR A 1 110 ? -14.832 1.708 -6.784 1.00 83.50 110 THR A C 1
ATOM 943 O O . THR A 1 110 ? -14.910 1.788 -7.998 1.00 83.50 110 THR A O 1
ATOM 946 N N . LEU A 1 111 ? -14.299 0.642 -6.175 1.00 82.81 111 LEU A N 1
ATOM 947 C CA . LEU A 1 111 ? -13.748 -0.521 -6.892 1.00 82.81 111 LEU A CA 1
ATOM 948 C C . LEU A 1 111 ? -14.770 -1.301 -7.728 1.00 82.81 111 LEU A C 1
ATOM 950 O O . LEU A 1 111 ? -14.375 -1.994 -8.656 1.00 82.81 111 LEU A O 1
ATOM 954 N N . VAL A 1 112 ? -16.049 -1.264 -7.359 1.00 83.12 112 VAL A N 1
ATOM 955 C CA . VAL A 1 112 ? -17.112 -1.952 -8.106 1.00 83.12 112 VAL A CA 1
ATOM 956 C C . VAL A 1 112 ? -17.645 -1.073 -9.238 1.00 83.12 112 VAL A C 1
ATOM 958 O O . VAL A 1 112 ? -18.061 -1.591 -10.270 1.00 83.12 112 VAL A O 1
ATOM 961 N N . PHE A 1 113 ? -17.665 0.247 -9.036 1.00 78.25 113 PHE A N 1
A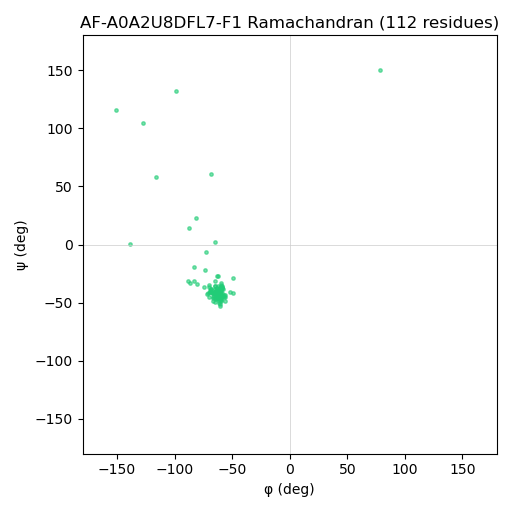TOM 962 C CA . PHE A 1 113 ? -18.166 1.206 -10.024 1.00 78.25 113 PHE A CA 1
ATOM 963 C C . PHE A 1 113 ? -17.141 1.588 -11.106 1.00 78.25 113 PHE A C 1
ATOM 965 O O . PHE A 1 113 ? -17.558 2.111 -12.139 1.00 78.25 113 PHE A O 1
ATOM 972 N N . PHE A 1 114 ? -15.842 1.379 -10.866 1.00 68.75 114 PHE A N 1
ATOM 973 C CA . PHE A 1 114 ? -14.736 1.678 -11.790 1.00 68.75 114 PHE A CA 1
ATOM 974 C C . PHE A 1 114 ? -14.266 0.423 -12.527 1.00 68.75 114 PHE A C 1
ATOM 976 O O . PHE A 1 114 ? -13.971 0.537 -13.737 1.00 68.75 114 PHE A O 1
#

Sequence (114 aa):
MILIDYFIFFIIFLSIFLGFLNGLIQELISSVFWLFNIYFIGNYYYFNSFFIKKSCSLLKEKIFLIILIIFFIILKFILNFFIKKIIIKKRFSKCNFILGGLFGFFRGTTLVFF

=== Feature glossary ===
Reading guide. The protein is described through the following features:

Foldseek 3Di. A 3Di character summarizes, for each residue, the relative orientation of the Cα frame of its nearest spatial neighbor. Because it encodes fold topology rather than chemistry, 3Di alignments detect remote structural similarity that sequence alignment misses.

Contact-map, Ramachandran, and PAE plots. Plot images: a contact map (which residues are close in 3D, as an N×N binary image), a Ramachandran scatter (backbone torsion angles, revealing secondary-structure composition at a glance), and — for AlphaFold structures — a PAE heatmap (pairwise prediction confidence).

Radius of gyration, Cα contacts, bounding box. Radius of gyration (Rg) is the root-mean-square distance of Cα atoms from their centroid — a single number for overall size and compactness. A globular domain of N residues has Rg ≈ 2.2·N^0.38 Å; an extended or disordered chain has a much larger Rg. The Cα contact count is the number of residue pairs whose Cα atoms are within 8 Å and are more than four positions apart in sequence — a standard proxy for tertiary packing density. The bounding box is the smallest axis-aligned box enclosing all Cα atoms.

Secondary structure (8-state, DSSP). Eight-state secondary structure (DSSP): H is the canonical α-helix, G the tighter 3₁₀-helix, I the wider π-helix; E/B are β-structure, T and S are turns and bends, and '-' is everything else. DSSP derives these from the pattern of main-chain N–H···O=C hydrogen bonds, not from the sequence.

B-factor. B-factor (Debye–Waller factor) reflects atomic displacement in the crystal lattice. It is an experimental observable (units Å²), not a prediction; low values mean the atom is pinned down, high values mean it moves or is heterogeneous across the crystal.

pLDDT. pLDDT is the predicted lDDT-Cα score: AlphaFold's confidence that the local environment of each residue (all inter-atomic distances within 15 Å) is correctly placed. It is a per-residue number between 0 and 100, with higher meaning more reliable.

Nearest PDB structures. Nearest PDB neighbors are the top structural matches found by Foldseek when searching this structure against the entire Protein Data Bank. Each hit reports a TM-score (0 to 1; >0.5 almost always implies the same fold) and an E-value. These are *structural* homologs — they may share no detectable sequence similarity.

Solvent-accessible surface area. Accessible surface area quantifies burial. A residue with SASA near zero is packed into the hydrophobic core; one with SASA >100 Å² sits on the surface. Computed here via the Shrake–Rupley numerical algorithm with a 1.4 Å probe.

Rendered structure images. Structure images are PyMOL renders from six orthogonal camera directions. Cartoon representation draws helices as coils and strands as arrows; sticks shows the backbone as bonds; surface shows the solvent-excluded envelope. Rainbow coloring maps sequence position to hue (blue→red, N→C); chain coloring assigns a distinct color per polypeptide.

Backbone torsions (φ/ψ). φ (phi) and ψ (psi) are the two rotatable backbone dihedrals per residue: φ is the C(i-1)–N–Cα–C torsion, ψ is the N–Cα–C–N(i+1) torsion, both in degrees on (−180°, 180°]. α-helical residues cluster near (−60°, −45°); β-strand residues near (−120°, +130°). A Ramachandran plot is simply a scatter of (φ, ψ) for every residue.

Predicted aligned error. Predicted Aligned Error (PAE) is an AlphaFold confidence matrix: entry (i, j) is the expected error in the position of residue j, in ångströms, when the prediction is superimposed on the true structure at residue i. Low PAE within a block of residues means that block is internally rigid and well-predicted; high PAE between two blocks means their relative placement is uncertain even if each block individually is confident.

mmCIF coordinates. Structure coordinates are given as an mmCIF _atom_site loop: one row per atom with element, residue name, chain id, sequence number, and x/y/z position in Å. Only the four main-chain atoms per residue are included here; side chains are omitted to keep the record compact.

InterPro / GO / CATH / organism. Database cross-references. InterPro integrates a dozen domain/family signature databases into unified entries with residue-range hits. GO terms attach function/process/location labels with evidence codes. CATH codes position the fold in a four-level structural taxonomy. Organism is the NCBI-taxonomy species name.

Secondary structure (3-state, P-SEA). SS3 is a coarse helix/strand/coil call (letters a/b/c) made by the P-SEA algorithm from inter-Cα distances and dihedrals. It is less detailed than DSSP but needs only Cα positions.

Sequence. Sequence gives the chain of amino acids in standard one-letter code (A=alanine, C=cysteine, …, Y=tyrosine), read N→C. It is the only feature that is directly encoded by the gene; all structural features are derived from the folded form of this sequence.